Protein AF-A0A545AM06-F1 (afdb_monomer_lite)

pLDDT: mean 82.6, std 10.68, range [52.34, 96.25]

Secondary structure (DSSP, 8-state):
-----PPPSHHHHHHHHHHHHHHHHHHHHHHHHH--EEEESSSS-EEEE-S-HHHHHHHHTTHHHHHHHHHH-HHHHHHHHHHHHHHHHHHHHHHHHHHHHTT--SSGGGGHHHHHHHHHHHHHHHHHHHHHHHHT-

Radius of gyration: 19.26 Å; chains: 1; bounding box: 38×21×79 Å

Sequence (137 aa):
MTTTHAPAPFPRVALGLLLTLLAGAGLAWVALAAADGAVAITDIDYRTEFVDDRWWSAGLLLVVPVFLLSRTWGGLGVAVTAYLGAIQFVVAAVTVHRYQVSGWSDGLESFAYLEAFLFTAAFAAAAFLGWRRKKAR

Structure (mmCIF, N/CA/C/O backbone):
data_AF-A0A545AM06-F1
#
_entry.id   AF-A0A545AM06-F1
#
loop_
_atom_site.group_PDB
_atom_site.id
_atom_site.type_symbol
_atom_site.label_atom_id
_atom_site.label_alt_id
_atom_site.label_comp_id
_atom_site.label_asym_id
_atom_site.label_entity_id
_atom_site.label_seq_id
_atom_site.pdbx_PDB_ins_code
_atom_site.Cartn_x
_atom_site.Cartn_y
_atom_site.Cartn_z
_atom_site.occupancy
_atom_site.B_iso_or_equiv
_atom_site.auth_seq_id
_atom_site.auth_comp_id
_atom_site.auth_asym_id
_atom_site.auth_atom_id
_atom_site.pdbx_PDB_model_num
ATOM 1 N N . MET A 1 1 ? -11.055 -6.358 48.329 1.00 52.62 1 MET A N 1
ATOM 2 C CA . MET A 1 1 ? -11.396 -5.807 47.000 1.00 52.62 1 MET A CA 1
ATOM 3 C C . MET A 1 1 ? -10.145 -5.867 46.138 1.00 52.62 1 MET A C 1
ATOM 5 O O . MET A 1 1 ? -9.299 -4.993 46.228 1.00 52.62 1 MET A O 1
ATOM 9 N N . THR A 1 2 ? -9.965 -6.956 45.399 1.00 52.34 2 THR A N 1
ATOM 10 C CA . THR A 1 2 ? -8.846 -7.153 44.470 1.00 52.34 2 THR A CA 1
ATOM 11 C C . THR A 1 2 ? -9.272 -6.636 43.103 1.00 52.34 2 THR A C 1
ATOM 13 O O . THR A 1 2 ? -10.101 -7.239 42.428 1.00 52.34 2 THR A O 1
ATOM 16 N N . THR A 1 3 ? -8.746 -5.482 42.706 1.00 56.50 3 THR A N 1
ATOM 17 C CA . THR A 1 3 ? -8.891 -4.958 41.349 1.00 56.50 3 THR A CA 1
ATOM 18 C C . THR A 1 3 ? -8.036 -5.809 40.414 1.00 56.50 3 THR A C 1
ATOM 20 O O . THR A 1 3 ? -6.825 -5.641 40.307 1.00 56.50 3 THR A O 1
ATOM 23 N N . THR A 1 4 ? -8.656 -6.773 39.739 1.00 57.00 4 THR A N 1
ATOM 24 C CA . THR A 1 4 ? -8.043 -7.473 38.607 1.00 57.00 4 THR A CA 1
ATOM 25 C C . THR A 1 4 ? -7.786 -6.464 37.489 1.00 57.00 4 THR A C 1
ATOM 27 O O . THR A 1 4 ? -8.693 -6.121 36.731 1.00 57.00 4 THR A O 1
ATOM 30 N N . HIS A 1 5 ? -6.550 -5.969 37.393 1.00 52.84 5 HIS A N 1
ATOM 31 C CA . HIS A 1 5 ? -6.052 -5.277 36.209 1.00 52.84 5 HIS A CA 1
ATOM 32 C C . HIS A 1 5 ? -6.082 -6.268 35.043 1.00 52.84 5 HIS A C 1
ATOM 34 O O . HIS A 1 5 ? -5.213 -7.129 34.920 1.00 52.84 5 HIS A O 1
ATOM 40 N N . ALA A 1 6 ? -7.109 -6.177 34.199 1.00 58.88 6 ALA A N 1
ATOM 41 C CA . ALA A 1 6 ? -7.111 -6.887 32.931 1.00 58.88 6 ALA A CA 1
ATOM 42 C C . ALA A 1 6 ? -5.846 -6.472 32.147 1.00 58.88 6 ALA A C 1
ATOM 44 O O . ALA A 1 6 ? -5.596 -5.269 32.012 1.00 58.88 6 ALA A O 1
ATOM 45 N N . PRO A 1 7 ? -5.027 -7.422 31.660 1.00 55.47 7 PRO A N 1
ATOM 46 C CA . PRO A 1 7 ? -3.813 -7.094 30.925 1.00 55.47 7 PRO A CA 1
ATOM 47 C C . PRO A 1 7 ? -4.168 -6.266 29.686 1.00 55.47 7 PRO A C 1
ATOM 49 O O . PRO A 1 7 ? -5.084 -6.605 28.933 1.00 55.47 7 PRO A O 1
ATOM 52 N N . ALA A 1 8 ? -3.455 -5.154 29.493 1.00 56.50 8 ALA A N 1
ATOM 53 C CA . ALA A 1 8 ? -3.711 -4.227 28.401 1.00 56.50 8 ALA A CA 1
ATOM 54 C C . ALA A 1 8 ? -3.625 -4.957 27.039 1.00 56.50 8 ALA A C 1
ATOM 56 O O . ALA A 1 8 ? -2.653 -5.673 26.793 1.00 56.50 8 ALA A O 1
ATOM 57 N N . PRO A 1 9 ? -4.581 -4.761 26.110 1.00 63.88 9 PRO A N 1
ATOM 58 C CA . PRO A 1 9 ? -4.656 -5.469 24.820 1.00 63.88 9 PRO A CA 1
ATOM 59 C C . PRO A 1 9 ? -3.533 -5.119 23.815 1.00 63.88 9 PRO A C 1
ATOM 61 O O . PRO A 1 9 ? -3.589 -5.513 22.648 1.00 63.88 9 PRO A O 1
ATOM 64 N N . PHE A 1 10 ? -2.503 -4.397 24.260 1.00 66.38 10 PHE A N 1
ATOM 65 C CA . PHE A 1 10 ? -1.388 -3.873 23.473 1.00 66.38 10 PHE A CA 1
ATOM 66 C C . PHE A 1 10 ? -0.632 -4.891 22.601 1.00 66.38 10 PHE A C 1
ATOM 68 O O . PHE A 1 10 ? -0.400 -4.573 21.432 1.00 66.38 10 PHE A O 1
ATOM 75 N N . PRO A 1 11 ? -0.274 -6.107 23.069 1.00 77.38 11 PRO A N 1
ATOM 76 C CA . PRO A 1 11 ? 0.602 -6.979 22.285 1.00 77.38 11 PRO A CA 1
ATOM 77 C C . PRO A 1 11 ? -0.066 -7.482 21.000 1.00 77.38 11 PRO A C 1
ATOM 79 O O . PRO A 1 11 ? 0.595 -7.639 19.979 1.00 77.38 11 PRO A O 1
ATOM 82 N N . ARG A 1 12 ? -1.392 -7.671 21.006 1.00 81.56 12 ARG A N 1
ATOM 83 C CA . ARG A 1 12 ? -2.134 -8.161 19.832 1.00 81.56 12 ARG A CA 1
ATOM 84 C C . ARG A 1 12 ? -2.301 -7.087 18.760 1.00 81.56 12 ARG A C 1
ATOM 86 O O . ARG A 1 12 ? -2.181 -7.385 17.577 1.00 81.56 12 ARG A O 1
ATOM 93 N N . VAL A 1 13 ? -2.560 -5.843 19.168 1.00 82.69 13 VAL A N 1
ATOM 94 C CA . VAL A 1 13 ? -2.693 -4.710 18.236 1.00 82.69 13 VAL A CA 1
ATOM 95 C C . VAL A 1 13 ? -1.337 -4.355 17.632 1.00 82.69 13 VAL A C 1
ATOM 97 O O . VAL A 1 13 ? -1.254 -4.153 16.425 1.00 82.69 13 VAL A O 1
ATOM 100 N N . ALA A 1 14 ? -0.276 -4.342 18.444 1.00 86.00 14 ALA A N 1
ATOM 101 C CA . ALA A 1 14 ? 1.085 -4.108 17.970 1.00 86.00 14 ALA A CA 1
ATOM 102 C C . ALA A 1 14 ? 1.538 -5.187 16.975 1.00 86.00 14 ALA A C 1
ATOM 104 O O . ALA A 1 14 ? 2.079 -4.856 15.924 1.00 86.00 14 ALA A O 1
ATOM 105 N N . LEU A 1 15 ? 1.250 -6.463 17.259 1.00 88.31 15 LEU A N 1
ATOM 106 C CA . LEU A 1 15 ? 1.536 -7.558 16.333 1.00 88.31 15 LEU A CA 1
ATOM 107 C C . LEU A 1 15 ? 0.743 -7.421 15.027 1.00 88.31 15 LEU A C 1
ATOM 109 O O . LEU A 1 15 ? 1.323 -7.519 13.953 1.00 88.31 15 LEU A O 1
ATOM 113 N N . GLY A 1 16 ? -0.565 -7.152 15.102 1.00 86.62 16 GLY A N 1
ATOM 114 C CA . GLY A 1 16 ? -1.396 -6.954 13.911 1.00 86.62 16 GLY A CA 1
ATOM 115 C C . GLY A 1 16 ? -0.922 -5.781 13.049 1.00 86.62 16 GLY A C 1
ATOM 116 O O . GLY A 1 16 ? -0.869 -5.897 11.826 1.00 86.62 16 GLY A O 1
ATOM 117 N N . LEU A 1 17 ? -0.516 -4.677 13.682 1.00 89.44 17 LEU A N 1
ATOM 118 C CA . LEU A 1 17 ? 0.101 -3.538 13.009 1.00 89.44 17 LEU A CA 1
ATOM 119 C C . LEU A 1 17 ? 1.395 -3.957 12.305 1.00 89.44 17 LEU A C 1
ATOM 121 O O . LEU A 1 17 ? 1.507 -3.774 11.098 1.00 89.44 17 LEU A O 1
ATOM 125 N N . LEU A 1 18 ? 2.335 -4.559 13.037 1.00 91.56 18 LEU A N 1
ATOM 126 C CA . LEU A 1 18 ? 3.625 -4.986 12.498 1.00 91.56 18 LEU A CA 1
ATOM 127 C C . LEU A 1 18 ? 3.457 -5.925 11.299 1.00 91.56 18 LEU A C 1
ATOM 129 O O . LEU A 1 18 ? 4.067 -5.699 10.259 1.00 91.56 18 LEU A O 1
ATOM 133 N N . LEU A 1 19 ? 2.591 -6.935 11.417 1.00 92.12 19 LEU A N 1
ATOM 134 C CA . LEU A 1 19 ? 2.313 -7.879 10.334 1.00 92.12 19 LEU A CA 1
ATOM 135 C C . LEU A 1 19 ? 1.726 -7.183 9.104 1.00 92.12 19 LEU A C 1
ATOM 137 O O . LEU A 1 19 ? 2.094 -7.523 7.987 1.00 92.12 19 LEU A O 1
ATOM 141 N N . THR A 1 20 ? 0.858 -6.188 9.295 1.00 90.69 20 THR A N 1
ATOM 142 C CA . THR A 1 20 ? 0.268 -5.427 8.183 1.00 90.69 20 THR A CA 1
ATOM 143 C C . THR A 1 20 ? 1.321 -4.591 7.459 1.00 90.69 20 THR A C 1
ATOM 145 O O . THR A 1 20 ? 1.345 -4.565 6.231 1.00 90.69 20 THR A O 1
ATOM 148 N N . LEU A 1 21 ? 2.214 -3.934 8.208 1.00 92.19 21 LEU A N 1
ATOM 149 C CA . LEU A 1 21 ? 3.296 -3.132 7.633 1.00 92.19 21 LEU A CA 1
ATOM 150 C C . LEU A 1 21 ? 4.290 -4.016 6.867 1.00 92.19 21 LEU A C 1
ATOM 152 O O . LEU A 1 21 ? 4.605 -3.730 5.714 1.00 92.19 21 LEU A O 1
ATOM 156 N N . LEU A 1 22 ? 4.726 -5.123 7.476 1.00 93.25 22 LEU A N 1
ATOM 157 C CA . LEU A 1 22 ? 5.638 -6.079 6.845 1.00 93.25 22 LEU A CA 1
ATOM 158 C C . LEU A 1 22 ? 5.018 -6.737 5.612 1.00 93.25 22 LEU A C 1
ATOM 160 O O . LEU A 1 22 ? 5.706 -6.894 4.609 1.00 93.25 22 LEU A O 1
ATOM 164 N N . ALA A 1 23 ? 3.730 -7.084 5.656 1.00 91.00 23 ALA A N 1
ATOM 165 C CA . ALA A 1 23 ? 3.029 -7.622 4.497 1.00 91.00 23 ALA A CA 1
ATOM 166 C C . ALA A 1 23 ? 2.959 -6.595 3.358 1.00 91.00 23 ALA A C 1
ATOM 168 O O . ALA A 1 23 ? 3.222 -6.952 2.216 1.00 91.00 23 ALA A O 1
ATOM 169 N N . GLY A 1 24 ? 2.681 -5.320 3.658 1.00 88.62 24 GLY A N 1
ATOM 170 C CA . GLY A 1 24 ? 2.697 -4.242 2.665 1.00 88.62 24 GLY A CA 1
ATOM 171 C C . GLY A 1 24 ? 4.063 -4.064 1.998 1.00 88.62 24 GLY A C 1
ATOM 172 O O . GLY A 1 24 ? 4.152 -4.068 0.773 1.00 88.62 24 GLY A O 1
ATOM 173 N N . ALA A 1 25 ? 5.132 -3.970 2.793 1.00 88.69 25 ALA A N 1
ATOM 174 C CA . ALA A 1 25 ? 6.493 -3.846 2.271 1.00 88.69 25 ALA A CA 1
ATOM 175 C C . ALA A 1 25 ? 6.947 -5.092 1.499 1.00 88.69 25 ALA A C 1
ATOM 177 O O . ALA A 1 25 ? 7.531 -4.973 0.426 1.00 88.69 25 ALA A O 1
ATOM 178 N N . GLY A 1 26 ? 6.665 -6.284 2.028 1.00 88.75 26 GLY A N 1
ATOM 179 C CA . GLY A 1 26 ? 7.017 -7.552 1.397 1.00 88.75 26 GLY A CA 1
ATOM 180 C C . GLY A 1 26 ? 6.302 -7.749 0.064 1.00 88.75 26 GLY A C 1
ATOM 181 O O . GLY A 1 26 ? 6.941 -8.131 -0.910 1.00 88.75 26 GLY A O 1
ATOM 182 N N . LEU A 1 27 ? 5.008 -7.425 -0.012 1.00 85.88 27 LEU A N 1
ATOM 183 C CA . LEU A 1 27 ? 4.252 -7.486 -1.263 1.00 85.88 27 LEU A CA 1
ATOM 184 C C . LEU A 1 27 ? 4.801 -6.511 -2.300 1.00 85.88 27 LEU A C 1
ATOM 186 O O . LEU A 1 27 ? 5.018 -6.918 -3.434 1.00 85.88 27 LEU A O 1
ATOM 190 N N . ALA A 1 28 ? 5.086 -5.267 -1.912 1.00 85.94 28 ALA A N 1
ATOM 191 C CA . ALA A 1 28 ? 5.688 -4.286 -2.811 1.00 85.94 28 ALA A CA 1
ATOM 192 C C . ALA A 1 28 ? 7.062 -4.735 -3.329 1.00 85.94 28 ALA A C 1
ATOM 194 O O . ALA A 1 28 ? 7.357 -4.604 -4.514 1.00 85.94 28 ALA A O 1
ATOM 195 N N . TRP A 1 29 ? 7.888 -5.310 -2.454 1.00 87.38 29 TRP A N 1
ATOM 196 C CA . TRP A 1 29 ? 9.182 -5.863 -2.835 1.00 87.38 29 TRP A CA 1
ATOM 197 C C . TRP A 1 29 ? 9.044 -7.015 -3.833 1.00 87.38 29 TRP A C 1
ATOM 199 O O . TRP A 1 29 ? 9.710 -7.014 -4.864 1.00 87.38 29 TRP A O 1
ATOM 209 N N . VAL A 1 30 ? 8.178 -7.990 -3.544 1.00 84.88 30 VAL A N 1
ATOM 210 C CA . VAL A 1 30 ? 7.975 -9.161 -4.408 1.00 84.88 30 VAL A CA 1
ATOM 211 C C . VAL A 1 30 ? 7.378 -8.750 -5.754 1.00 84.88 30 VAL A C 1
ATOM 213 O O . VAL A 1 30 ? 7.878 -9.186 -6.785 1.00 84.88 30 VAL A O 1
ATOM 216 N N . ALA A 1 31 ? 6.388 -7.858 -5.750 1.00 81.06 31 ALA A N 1
ATOM 217 C CA . ALA A 1 31 ? 5.796 -7.267 -6.947 1.00 81.06 31 ALA A CA 1
ATOM 218 C C . ALA A 1 31 ? 6.854 -6.620 -7.858 1.00 81.06 31 ALA A C 1
ATOM 220 O O . ALA A 1 31 ? 6.884 -6.877 -9.060 1.00 81.06 31 ALA A O 1
ATOM 221 N N . LEU A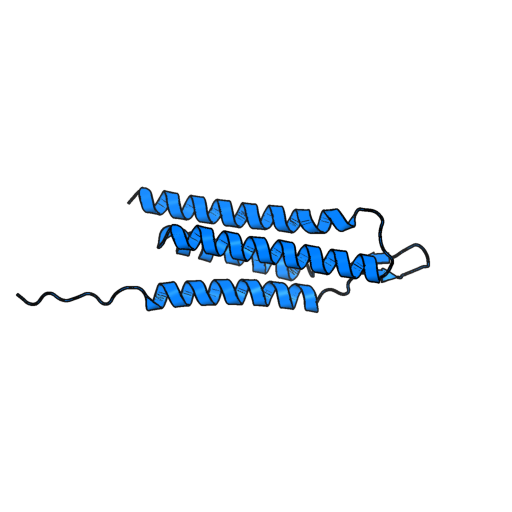 1 32 ? 7.766 -5.830 -7.282 1.00 81.38 32 LEU A N 1
ATOM 222 C CA . LEU A 1 32 ? 8.861 -5.190 -8.017 1.00 81.38 32 LEU A CA 1
ATOM 223 C C . LEU A 1 32 ? 9.955 -6.166 -8.466 1.00 81.38 32 LEU A C 1
ATOM 225 O O . LEU A 1 32 ? 10.624 -5.907 -9.469 1.00 81.38 32 LEU A O 1
ATOM 229 N N . ALA A 1 33 ? 10.196 -7.234 -7.707 1.00 83.25 33 ALA A N 1
ATOM 230 C CA . ALA A 1 33 ? 11.201 -8.246 -8.025 1.00 83.25 33 ALA A CA 1
ATOM 231 C C . ALA A 1 33 ? 10.733 -9.216 -9.119 1.00 83.25 33 ALA A C 1
ATOM 233 O O . ALA A 1 33 ? 11.566 -9.737 -9.852 1.00 83.25 33 ALA A O 1
ATOM 234 N N . ALA A 1 34 ? 9.424 -9.456 -9.213 1.00 79.25 34 ALA A N 1
ATOM 235 C CA . ALA A 1 34 ? 8.820 -10.343 -10.203 1.00 79.25 34 ALA A CA 1
ATOM 236 C C . ALA A 1 34 ? 8.526 -9.654 -11.546 1.00 79.25 34 ALA A C 1
ATOM 238 O O . ALA A 1 34 ? 8.260 -10.340 -12.524 1.00 79.25 34 ALA A O 1
ATOM 239 N N . ALA A 1 35 ? 8.550 -8.319 -11.600 1.00 74.62 35 ALA A N 1
ATOM 240 C CA . ALA A 1 35 ? 8.262 -7.575 -12.820 1.00 74.62 35 ALA A CA 1
ATOM 241 C C . ALA A 1 35 ? 9.446 -7.606 -13.803 1.00 74.62 35 ALA A C 1
ATOM 243 O O . ALA A 1 35 ? 10.526 -7.099 -13.487 1.00 74.62 35 ALA A O 1
ATOM 244 N N . ASP A 1 36 ? 9.202 -8.107 -15.018 1.00 69.38 36 ASP A N 1
ATOM 245 C CA . ASP A 1 36 ? 10.172 -8.122 -16.127 1.00 69.38 36 ASP A CA 1
ATOM 246 C C . ASP A 1 36 ? 10.511 -6.707 -16.651 1.00 69.38 36 ASP A C 1
ATOM 248 O O . ASP A 1 36 ? 11.523 -6.506 -17.326 1.00 69.38 36 ASP A O 1
ATOM 252 N N . GLY A 1 37 ? 9.705 -5.693 -16.309 1.00 70.50 37 GLY A N 1
ATOM 253 C CA . GLY A 1 37 ? 9.930 -4.304 -16.703 1.00 70.50 37 GLY A CA 1
ATOM 254 C C . GLY A 1 37 ? 9.645 -4.056 -18.186 1.00 70.50 37 GLY A C 1
ATOM 255 O O . GLY A 1 37 ? 8.756 -4.671 -18.769 1.00 70.50 37 GLY A O 1
ATOM 256 N N . ALA A 1 38 ? 10.361 -3.109 -18.799 1.00 69.62 38 ALA A N 1
ATOM 257 C CA . ALA A 1 38 ? 10.257 -2.838 -20.233 1.00 69.62 38 ALA A CA 1
ATOM 258 C C . ALA A 1 38 ? 11.366 -3.579 -20.992 1.00 69.62 38 ALA A C 1
ATOM 260 O O . ALA A 1 38 ? 12.548 -3.268 -20.831 1.00 69.62 38 ALA A O 1
ATOM 261 N N . VAL A 1 39 ? 10.971 -4.536 -21.829 1.00 73.50 39 VAL A N 1
ATOM 262 C CA . VAL A 1 39 ? 11.849 -5.336 -22.688 1.00 73.50 39 VAL A CA 1
ATOM 263 C C . VAL A 1 39 ? 11.620 -4.922 -24.139 1.00 73.50 39 VAL A C 1
ATOM 265 O O . VAL A 1 39 ? 10.504 -5.030 -24.642 1.00 73.50 39 VAL A O 1
ATOM 268 N N . ALA A 1 40 ? 12.665 -4.455 -24.822 1.00 70.81 40 ALA A N 1
ATOM 269 C CA . ALA A 1 40 ? 12.580 -4.118 -26.242 1.00 70.81 40 ALA A CA 1
ATOM 270 C C . ALA A 1 40 ? 12.323 -5.383 -27.082 1.00 70.81 40 ALA A C 1
ATOM 272 O O . ALA A 1 40 ? 13.026 -6.385 -26.935 1.00 70.81 40 ALA A O 1
ATOM 273 N N . ILE A 1 41 ? 11.313 -5.338 -27.952 1.00 82.00 41 ILE A N 1
ATOM 274 C CA . ILE A 1 41 ? 11.034 -6.369 -28.963 1.00 82.00 41 ILE A CA 1
ATOM 275 C C . ILE A 1 41 ? 11.644 -5.945 -30.305 1.00 82.00 41 ILE A C 1
ATOM 277 O O . ILE A 1 41 ? 12.242 -6.767 -30.999 1.00 82.00 41 ILE A O 1
ATOM 281 N N . THR A 1 42 ? 11.508 -4.665 -30.659 1.00 79.88 42 THR A N 1
ATOM 282 C CA . THR A 1 42 ? 12.112 -4.030 -31.840 1.00 79.88 42 THR A CA 1
ATOM 283 C C . THR A 1 42 ? 12.656 -2.647 -31.459 1.00 79.88 42 THR A C 1
ATOM 285 O O . THR A 1 42 ? 12.581 -2.250 -30.298 1.00 79.88 42 THR A O 1
ATOM 288 N N . ASP A 1 43 ? 13.178 -1.894 -32.431 1.00 71.62 43 ASP A N 1
ATOM 289 C CA . ASP A 1 43 ? 13.657 -0.518 -32.219 1.00 71.62 43 ASP A CA 1
ATOM 290 C C . ASP A 1 43 ? 12.535 0.466 -31.823 1.00 71.62 43 ASP A C 1
ATOM 292 O O . ASP A 1 43 ? 12.820 1.571 -31.361 1.00 71.62 43 ASP A O 1
ATOM 296 N N . ILE A 1 44 ? 11.266 0.083 -32.020 1.00 69.56 44 ILE A N 1
ATOM 297 C CA . ILE A 1 44 ? 10.083 0.904 -31.709 1.00 69.56 44 ILE A CA 1
ATOM 298 C C . ILE A 1 44 ? 9.028 0.182 -30.855 1.00 69.56 44 ILE A C 1
ATOM 300 O O . ILE A 1 44 ? 8.144 0.844 -30.316 1.00 69.56 44 ILE A O 1
ATOM 304 N N . ASP A 1 45 ? 9.116 -1.144 -30.698 1.00 75.69 45 ASP A N 1
ATOM 305 C CA . ASP A 1 45 ? 8.164 -1.947 -29.925 1.00 75.69 45 ASP A CA 1
ATOM 306 C C . ASP A 1 45 ? 8.778 -2.431 -28.612 1.00 75.69 45 ASP A C 1
ATOM 308 O O . ASP A 1 45 ? 9.850 -3.040 -28.592 1.00 75.69 45 ASP A O 1
ATOM 312 N N . TYR A 1 46 ? 8.040 -2.257 -27.517 1.00 67.00 46 TYR A N 1
ATOM 313 C CA . TYR A 1 46 ? 8.423 -2.719 -26.186 1.00 67.00 46 TYR A CA 1
ATOM 314 C C . TYR A 1 46 ? 7.342 -3.633 -25.607 1.00 67.00 46 TYR A C 1
ATOM 316 O O . TYR A 1 46 ? 6.150 -3.334 -25.669 1.00 67.00 46 TYR A O 1
ATOM 324 N N . ARG A 1 47 ? 7.754 -4.745 -24.991 1.00 75.88 47 ARG A N 1
ATOM 325 C CA . ARG A 1 47 ? 6.918 -5.504 -24.060 1.00 75.88 47 ARG A CA 1
ATOM 326 C C . ARG A 1 47 ? 7.090 -4.892 -22.680 1.00 75.88 47 ARG A C 1
ATOM 328 O O . ARG A 1 47 ? 8.189 -4.903 -22.136 1.00 75.88 47 ARG A O 1
ATOM 335 N N . THR A 1 48 ? 6.009 -4.383 -22.111 1.00 66.12 48 THR A N 1
ATOM 33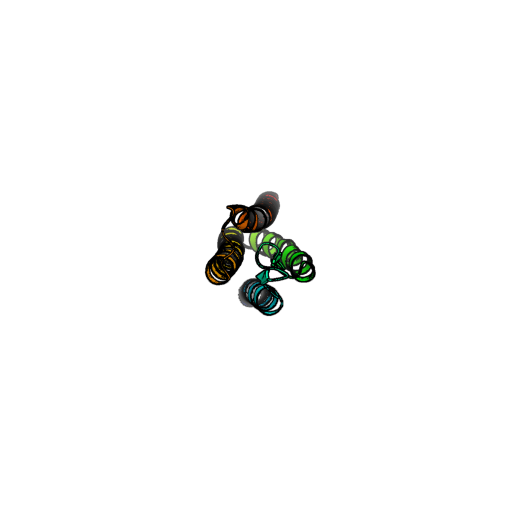6 C CA . THR A 1 48 ? 6.019 -3.761 -20.786 1.00 66.12 48 THR A CA 1
ATOM 337 C C . THR A 1 48 ? 5.276 -4.642 -19.792 1.00 66.12 48 THR A C 1
ATOM 339 O O . THR A 1 48 ? 4.073 -4.865 -19.927 1.00 66.12 48 THR A O 1
ATOM 342 N N . GLU A 1 49 ? 5.984 -5.124 -18.781 1.00 68.25 49 GLU A N 1
ATOM 343 C CA . GLU A 1 49 ? 5.421 -5.823 -17.632 1.00 68.25 49 GLU A CA 1
ATOM 344 C C . GLU A 1 49 ? 5.532 -4.901 -16.414 1.00 68.25 49 GLU A C 1
ATOM 346 O O . GLU A 1 49 ? 6.625 -4.600 -15.930 1.00 68.25 49 GLU A O 1
ATOM 351 N N . PHE A 1 50 ? 4.388 -4.347 -16.001 1.00 63.59 50 PHE A N 1
ATOM 352 C CA . PHE A 1 50 ? 4.322 -3.207 -15.082 1.00 63.59 50 PHE A CA 1
ATOM 353 C C . PHE A 1 50 ? 4.562 -3.603 -13.630 1.00 63.59 50 PHE A C 1
ATOM 355 O O . PHE A 1 50 ? 5.458 -3.080 -12.968 1.00 63.59 50 PHE A O 1
ATOM 362 N N . VAL A 1 51 ? 3.758 -4.554 -13.175 1.00 66.44 51 VAL A N 1
ATOM 363 C CA . VAL A 1 51 ? 3.821 -5.286 -11.916 1.00 66.44 51 VAL A CA 1
ATOM 364 C C . VAL A 1 51 ? 3.072 -6.590 -12.196 1.00 66.44 51 VAL A C 1
ATOM 366 O O . VAL A 1 51 ? 2.047 -6.554 -12.876 1.00 66.44 51 VAL A O 1
ATOM 369 N N . ASP A 1 52 ? 3.569 -7.727 -11.707 1.00 69.62 52 ASP A N 1
ATOM 370 C CA . ASP A 1 52 ? 2.839 -8.996 -11.826 1.00 69.62 52 ASP A CA 1
ATOM 371 C C . ASP A 1 52 ? 1.475 -8.864 -11.110 1.00 69.62 52 ASP A C 1
ATOM 373 O O . ASP A 1 52 ? 1.389 -8.632 -9.896 1.00 69.62 52 ASP A O 1
ATOM 377 N N . ASP A 1 53 ? 0.405 -8.969 -11.902 1.00 68.00 53 ASP A N 1
ATOM 378 C CA . ASP A 1 53 ? -0.992 -8.709 -11.537 1.00 68.00 53 ASP A CA 1
ATOM 379 C C . ASP A 1 53 ? -1.483 -9.610 -10.395 1.00 68.00 53 ASP A C 1
ATOM 381 O O . ASP A 1 53 ? -2.388 -9.262 -9.623 1.00 68.00 53 ASP A O 1
ATOM 385 N N . ARG A 1 54 ? -0.832 -10.759 -10.210 1.00 74.25 54 ARG A N 1
ATOM 386 C CA . ARG A 1 54 ? -1.118 -11.706 -9.129 1.00 74.25 54 ARG A CA 1
ATOM 387 C C . ARG A 1 54 ? -0.863 -11.085 -7.760 1.00 74.25 54 ARG A C 1
ATOM 389 O O . ARG A 1 54 ? -1.582 -11.392 -6.805 1.00 74.25 54 ARG A O 1
ATOM 396 N N . TRP A 1 55 ? 0.105 -10.176 -7.650 1.00 73.75 55 TRP A N 1
ATOM 397 C CA . TRP A 1 55 ? 0.444 -9.522 -6.384 1.00 73.75 55 TRP A CA 1
ATOM 398 C C . TRP A 1 55 ? -0.516 -8.386 -6.025 1.00 73.75 55 TRP A C 1
ATOM 400 O O . TRP A 1 55 ? -0.664 -8.063 -4.843 1.00 73.75 55 TRP A O 1
ATOM 410 N N . TRP A 1 56 ? -1.268 -7.856 -6.993 1.00 72.81 56 TRP A N 1
ATOM 411 C CA . TRP A 1 56 ? -2.300 -6.842 -6.747 1.00 72.81 56 TRP A CA 1
ATOM 412 C C . TRP A 1 56 ? -3.456 -7.411 -5.931 1.00 72.81 56 TRP A C 1
ATOM 414 O O . TRP A 1 56 ? -3.907 -6.822 -4.944 1.00 72.81 56 TRP A O 1
ATOM 424 N N . SER A 1 57 ? -3.889 -8.620 -6.287 1.00 78.69 57 SER A N 1
ATOM 425 C CA . SER A 1 57 ? -4.931 -9.342 -5.554 1.00 78.69 57 SER A CA 1
ATOM 426 C C . SER A 1 57 ? -4.527 -9.580 -4.095 1.00 78.69 57 SER A C 1
ATOM 428 O O . SER A 1 57 ? -5.350 -9.459 -3.187 1.00 78.69 57 SER A O 1
ATOM 430 N N . ALA A 1 58 ? -3.240 -9.848 -3.852 1.00 82.94 58 ALA A N 1
ATOM 431 C CA . ALA A 1 58 ? -2.700 -9.989 -2.505 1.00 82.94 58 ALA A CA 1
ATOM 432 C C . ALA A 1 58 ? -2.669 -8.650 -1.743 1.00 82.94 58 ALA A C 1
ATOM 434 O O . ALA A 1 58 ? -2.976 -8.619 -0.551 1.00 82.94 58 ALA A O 1
ATOM 435 N N . GLY A 1 59 ? -2.389 -7.532 -2.420 1.00 82.50 59 GLY A N 1
ATOM 436 C CA . GLY A 1 59 ? -2.476 -6.185 -1.845 1.00 82.50 59 GLY A CA 1
ATOM 437 C C . GLY A 1 59 ? -3.878 -5.833 -1.335 1.00 82.50 59 GLY A C 1
ATOM 438 O O . GLY A 1 59 ? -4.018 -5.234 -0.266 1.00 82.50 59 GLY A O 1
ATOM 439 N N . LEU A 1 60 ? -4.935 -6.273 -2.030 1.00 88.06 60 LEU A N 1
ATOM 440 C CA . LEU A 1 60 ? -6.324 -6.050 -1.601 1.00 88.06 60 LEU A CA 1
ATOM 441 C C . LEU A 1 60 ? -6.660 -6.763 -0.286 1.00 88.06 60 LEU A C 1
ATOM 443 O O . LEU A 1 60 ? -7.526 -6.305 0.462 1.00 88.06 60 LEU A O 1
ATOM 447 N N . LEU A 1 61 ? -5.944 -7.835 0.063 1.00 90.81 61 LEU A N 1
ATOM 448 C CA . LEU A 1 61 ? -6.127 -8.506 1.351 1.00 90.81 61 LEU A CA 1
ATOM 449 C C . LEU A 1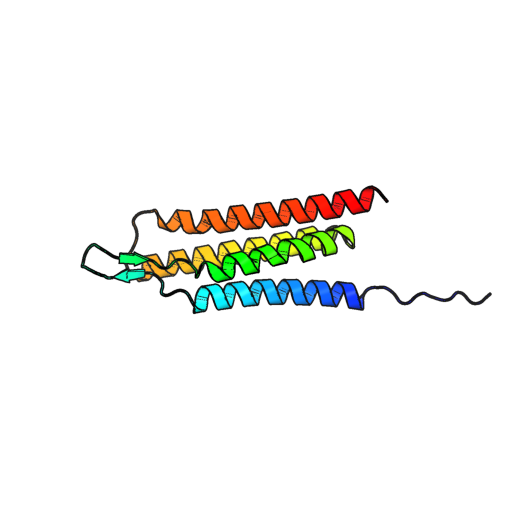 61 ? -5.767 -7.595 2.533 1.00 90.81 61 LEU A C 1
ATOM 451 O O . LEU A 1 61 ? -6.308 -7.785 3.622 1.00 90.81 61 LEU A O 1
ATOM 455 N N . LEU A 1 62 ? -4.934 -6.564 2.326 1.00 91.75 62 LEU A N 1
ATOM 456 C CA . LEU A 1 62 ? -4.564 -5.585 3.355 1.00 91.75 62 LEU A CA 1
ATOM 457 C C . LEU A 1 62 ? -5.702 -4.615 3.717 1.00 91.75 62 LEU A C 1
ATOM 459 O O . LEU A 1 62 ? -5.656 -3.967 4.763 1.00 91.75 62 LEU A O 1
ATOM 463 N N . VAL A 1 63 ? -6.781 -4.569 2.931 1.00 93.69 63 VAL A N 1
ATOM 464 C CA . VAL A 1 63 ? -7.994 -3.794 3.247 1.00 93.69 63 VAL A CA 1
ATOM 465 C C . VAL A 1 63 ? -8.626 -4.271 4.562 1.00 93.69 63 VAL A C 1
ATOM 467 O O . VAL A 1 63 ? -9.070 -3.464 5.384 1.00 93.69 63 VAL A O 1
ATOM 470 N N . VAL A 1 64 ? -8.626 -5.585 4.805 1.00 93.69 64 VAL A N 1
ATOM 471 C CA . VAL A 1 64 ? -9.195 -6.193 6.016 1.00 93.6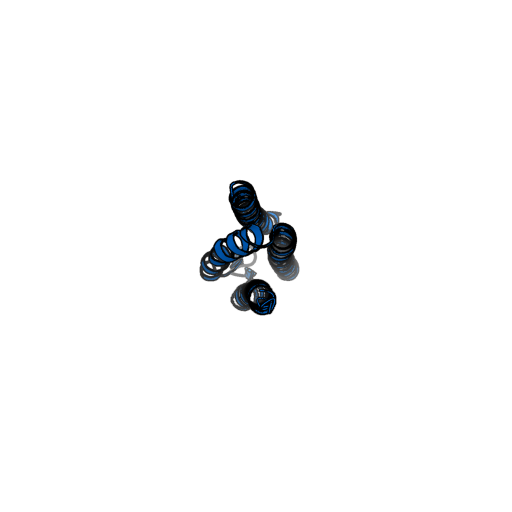9 64 VAL A CA 1
ATOM 472 C C . VAL A 1 64 ? -8.447 -5.767 7.287 1.00 93.69 64 VAL A C 1
ATOM 474 O O . VAL A 1 64 ? -9.098 -5.244 8.198 1.00 93.69 64 VAL A O 1
ATOM 477 N N . PRO A 1 65 ? -7.113 -5.931 7.404 1.00 91.38 65 PRO A N 1
ATOM 478 C CA . PRO A 1 65 ? -6.393 -5.465 8.579 1.00 91.38 65 PRO A CA 1
ATOM 479 C C . PRO A 1 65 ? -6.471 -3.944 8.752 1.00 91.38 65 PRO A C 1
ATOM 481 O O . PRO A 1 65 ? -6.616 -3.502 9.889 1.00 91.38 65 PRO A O 1
ATOM 484 N N . VAL A 1 66 ? -6.492 -3.138 7.680 1.00 92.81 66 VAL A N 1
ATOM 485 C CA . VAL A 1 66 ? -6.729 -1.681 7.781 1.00 92.81 66 VAL A CA 1
ATOM 486 C C . VAL A 1 66 ? -8.073 -1.382 8.454 1.00 92.81 66 VAL A C 1
ATOM 488 O O . VAL A 1 66 ? -8.135 -0.602 9.411 1.00 92.81 66 VAL A O 1
ATOM 491 N N . PHE A 1 67 ? -9.150 -2.043 8.016 1.00 94.19 67 PHE A N 1
ATOM 492 C CA . PHE A 1 67 ? -10.470 -1.917 8.635 1.00 94.19 67 PHE A CA 1
ATOM 493 C C . PHE A 1 67 ? -10.449 -2.320 10.117 1.00 94.19 67 PHE A C 1
ATOM 495 O O . PHE A 1 67 ? -10.959 -1.587 10.971 1.00 94.19 67 PHE A O 1
ATOM 502 N N . LEU A 1 68 ? -9.855 -3.474 10.443 1.00 91.75 68 LEU A N 1
ATOM 503 C CA . LEU A 1 68 ? -9.807 -4.003 11.809 1.00 91.75 68 LEU A CA 1
ATOM 504 C C . LEU A 1 68 ? -8.974 -3.114 12.741 1.00 91.75 68 LEU A C 1
ATOM 506 O O . LEU A 1 68 ? -9.415 -2.803 13.852 1.00 91.75 68 LEU A O 1
ATOM 510 N N . LEU A 1 69 ? -7.806 -2.657 12.291 1.00 90.56 69 LEU A N 1
ATOM 511 C CA . LEU A 1 69 ? -6.938 -1.757 13.047 1.00 90.56 69 LEU A CA 1
ATOM 512 C C . LEU A 1 69 ? -7.629 -0.418 13.287 1.00 90.56 69 LEU A C 1
ATOM 514 O O . LEU A 1 69 ? -7.672 0.026 14.430 1.00 90.56 69 LEU A O 1
ATOM 518 N N . SER A 1 70 ? -8.268 0.168 12.272 1.00 90.75 70 SER A N 1
ATOM 519 C CA . SER A 1 70 ? -9.034 1.411 12.428 1.00 90.75 70 SER A CA 1
ATOM 520 C C . SER A 1 70 ? -10.214 1.263 13.396 1.00 90.75 70 SER A C 1
ATOM 522 O O . SER A 1 70 ? -10.455 2.112 14.260 1.00 90.75 70 SER A O 1
ATOM 524 N N . ARG A 1 71 ? -10.930 0.136 13.317 1.00 89.56 71 ARG A N 1
ATOM 525 C CA . ARG A 1 71 ? -12.042 -0.174 14.223 1.00 89.56 71 ARG A CA 1
ATOM 526 C C . ARG A 1 71 ? -11.598 -0.324 15.674 1.00 89.56 71 ARG A C 1
ATOM 528 O O . ARG A 1 71 ? -12.345 0.030 16.582 1.00 89.56 71 ARG A O 1
ATOM 535 N N . THR A 1 72 ? -10.401 -0.846 15.905 1.00 86.31 72 THR A N 1
ATOM 536 C CA . THR A 1 72 ? -9.872 -1.038 17.261 1.00 86.31 72 THR A CA 1
ATOM 537 C C . THR A 1 72 ? -9.240 0.267 17.767 1.00 86.31 72 THR A C 1
ATOM 539 O O . THR A 1 72 ? -9.536 0.742 18.867 1.00 86.31 72 THR A O 1
ATOM 542 N N . TRP A 1 73 ? -8.454 0.927 16.919 1.00 82.75 73 TRP A N 1
ATOM 543 C CA . TRP A 1 73 ? -7.649 2.116 17.194 1.00 82.75 73 TRP A CA 1
ATOM 544 C C . TRP A 1 73 ? -7.666 3.073 15.991 1.00 82.75 73 TRP A C 1
ATOM 546 O O . TRP A 1 73 ? -6.819 3.000 15.107 1.00 82.75 73 TRP A O 1
ATOM 556 N N . GLY A 1 74 ? -8.614 4.017 15.983 1.00 74.62 74 GLY A N 1
ATOM 557 C CA . GLY A 1 74 ? -8.842 4.919 14.842 1.00 74.62 74 GLY A CA 1
ATOM 558 C C . GLY A 1 74 ? -7.603 5.676 14.346 1.00 74.62 74 GLY A C 1
ATOM 559 O O . GLY A 1 74 ? -7.422 5.798 13.140 1.00 74.62 74 GLY A O 1
ATOM 560 N N . GLY A 1 75 ? -6.715 6.118 15.248 1.00 80.94 75 GLY A N 1
ATOM 561 C CA . GLY A 1 75 ? -5.465 6.790 14.862 1.00 80.94 75 GLY A CA 1
ATOM 562 C C . GLY A 1 75 ? -4.487 5.890 14.094 1.00 80.94 75 GLY A C 1
ATOM 563 O O . GLY A 1 75 ? -3.839 6.350 13.159 1.00 80.94 75 GLY A O 1
ATOM 564 N N . LEU A 1 76 ? -4.433 4.592 14.419 1.00 82.12 76 LEU A N 1
ATOM 565 C CA . LEU A 1 76 ? -3.587 3.630 13.704 1.00 82.12 76 LEU A CA 1
ATOM 566 C C . LEU A 1 76 ? -4.116 3.342 12.297 1.00 82.12 76 LEU A C 1
ATOM 568 O O . LEU A 1 76 ? -3.323 3.166 11.381 1.00 82.12 76 LEU A O 1
ATOM 572 N N . GLY A 1 77 ? -5.439 3.347 12.102 1.00 82.69 77 GLY A N 1
ATOM 573 C CA . GLY A 1 77 ? -6.041 3.163 10.779 1.00 82.69 77 GLY A CA 1
ATOM 574 C C . GLY A 1 77 ? -5.560 4.198 9.758 1.00 82.69 77 GLY A C 1
ATOM 575 O O . GLY A 1 77 ? -5.238 3.844 8.625 1.00 82.69 77 GLY A O 1
ATOM 576 N N . VAL A 1 78 ? -5.448 5.463 10.177 1.00 86.75 78 VAL A N 1
ATOM 577 C CA . VAL A 1 78 ? -4.934 6.552 9.331 1.00 86.75 78 VAL A CA 1
ATOM 578 C C . VAL A 1 78 ? -3.451 6.352 9.022 1.00 86.75 78 VAL A C 1
ATOM 580 O O . VAL A 1 78 ? -3.062 6.421 7.861 1.00 86.75 78 VAL A O 1
ATOM 583 N N . ALA A 1 79 ? -2.636 6.047 10.036 1.00 89.88 79 ALA A N 1
ATOM 584 C CA . ALA A 1 79 ? -1.199 5.834 9.857 1.00 89.88 79 ALA A CA 1
ATOM 585 C C . ALA A 1 79 ? -0.895 4.657 8.914 1.00 89.88 79 ALA A C 1
ATOM 587 O O . ALA A 1 79 ? -0.067 4.784 8.016 1.00 89.88 79 ALA A O 1
ATOM 588 N N . VAL A 1 80 ? -1.602 3.534 9.072 1.00 92.50 80 VAL A N 1
ATOM 589 C CA . VAL A 1 80 ? -1.450 2.363 8.194 1.00 92.50 80 VAL A CA 1
ATOM 590 C C . VAL A 1 80 ? -1.900 2.684 6.774 1.00 92.50 80 VAL A C 1
ATOM 592 O O . VAL A 1 80 ? -1.218 2.308 5.829 1.00 92.50 80 VAL A O 1
ATOM 595 N N . THR A 1 81 ? -3.004 3.416 6.610 1.00 92.44 81 THR A N 1
ATOM 596 C CA . THR A 1 81 ? -3.465 3.859 5.285 1.00 92.44 81 THR A CA 1
ATOM 597 C C . THR A 1 81 ? -2.416 4.726 4.598 1.00 92.44 81 THR A C 1
ATOM 599 O O . THR A 1 81 ? -2.097 4.485 3.438 1.00 92.44 81 THR A O 1
ATOM 602 N N . ALA A 1 82 ? -1.849 5.703 5.313 1.00 93.50 82 ALA A N 1
ATOM 603 C CA . ALA A 1 82 ? -0.812 6.579 4.777 1.00 93.50 82 ALA A CA 1
ATOM 604 C C . ALA A 1 82 ? 0.443 5.791 4.376 1.00 93.50 82 ALA A C 1
ATOM 606 O O . ALA A 1 82 ? 0.973 6.000 3.291 1.00 93.50 82 ALA A O 1
ATOM 607 N N . TYR A 1 83 ? 0.877 4.852 5.219 1.00 94.62 83 TYR A N 1
ATOM 608 C CA . TYR A 1 83 ? 2.014 3.982 4.930 1.00 94.62 83 TYR A CA 1
ATOM 609 C C . TYR A 1 83 ? 1.781 3.106 3.695 1.00 94.62 83 TYR A C 1
ATOM 611 O O . TYR A 1 83 ? 2.600 3.099 2.780 1.00 94.62 83 TYR A O 1
ATOM 619 N N . LEU A 1 84 ? 0.655 2.387 3.652 1.00 93.44 84 LEU A N 1
ATOM 620 C CA . LEU A 1 84 ? 0.340 1.501 2.536 1.00 93.44 84 LEU A CA 1
ATOM 621 C C . LEU A 1 84 ? 0.150 2.290 1.241 1.00 93.44 84 LEU A C 1
ATOM 623 O O . LEU A 1 84 ? 0.651 1.861 0.211 1.00 93.44 84 LEU A O 1
ATOM 627 N N . GLY A 1 85 ? -0.501 3.455 1.294 1.00 92.81 85 GLY A N 1
ATOM 628 C CA . GLY A 1 85 ? -0.612 4.353 0.147 1.00 92.81 85 GLY A CA 1
ATOM 629 C C . GLY A 1 85 ? 0.757 4.819 -0.345 1.00 92.81 85 GLY A C 1
ATOM 630 O O . GLY A 1 85 ? 1.066 4.662 -1.521 1.00 92.81 85 GLY A O 1
ATOM 631 N N . ALA A 1 86 ? 1.618 5.307 0.555 1.00 92.50 86 ALA A N 1
ATOM 632 C CA . ALA A 1 86 ? 2.971 5.746 0.210 1.00 92.50 86 ALA A CA 1
ATOM 633 C C . ALA A 1 86 ? 3.789 4.638 -0.469 1.00 92.50 86 ALA A C 1
ATOM 635 O O . ALA A 1 86 ? 4.474 4.907 -1.452 1.00 92.50 86 ALA A O 1
ATOM 636 N N . ILE A 1 87 ? 3.673 3.393 -0.002 1.00 90.81 87 ILE A N 1
ATOM 637 C CA . ILE A 1 87 ? 4.315 2.244 -0.649 1.00 90.81 87 ILE A CA 1
ATOM 638 C C . ILE A 1 87 ? 3.858 2.080 -2.099 1.00 90.81 87 ILE A C 1
ATOM 640 O O . ILE A 1 87 ? 4.703 1.873 -2.964 1.00 90.81 87 ILE A O 1
ATOM 644 N N . GLN A 1 88 ? 2.561 2.207 -2.385 1.00 89.75 88 GLN A N 1
ATOM 645 C CA . GLN A 1 88 ? 2.065 2.078 -3.759 1.00 89.75 88 GLN A CA 1
ATOM 646 C C . GLN A 1 88 ? 2.626 3.176 -4.673 1.00 89.75 88 GLN A C 1
ATOM 648 O O . GLN A 1 88 ? 3.007 2.906 -5.808 1.00 89.75 88 GLN A O 1
ATOM 653 N N . PHE A 1 89 ? 2.762 4.405 -4.163 1.00 90.75 89 PHE A N 1
ATO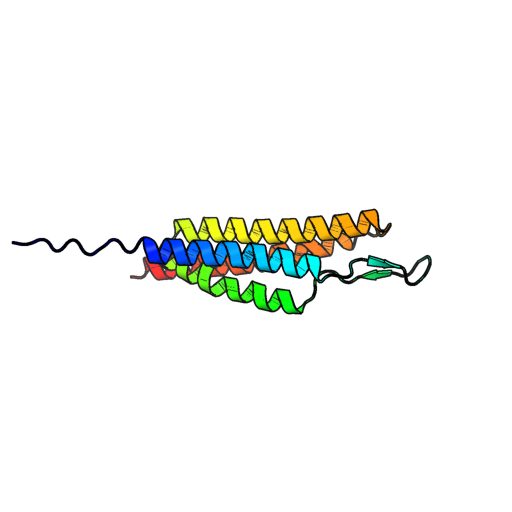M 654 C CA . PHE A 1 89 ? 3.415 5.486 -4.908 1.00 90.75 89 PHE A CA 1
ATOM 655 C C . PHE A 1 89 ? 4.906 5.226 -5.141 1.00 90.75 89 PHE A C 1
ATOM 657 O O . PHE A 1 89 ? 5.416 5.563 -6.206 1.00 90.75 89 PHE A O 1
ATOM 664 N N . VAL A 1 90 ? 5.604 4.613 -4.182 1.00 90.44 90 VAL A N 1
ATOM 665 C CA . VAL A 1 90 ? 7.007 4.207 -4.356 1.00 90.44 90 VAL A CA 1
ATOM 666 C C . VAL A 1 90 ? 7.131 3.125 -5.427 1.00 90.44 90 VAL A C 1
ATOM 668 O O . VAL A 1 90 ? 8.004 3.241 -6.282 1.00 90.44 90 VAL A O 1
ATOM 671 N N . VAL A 1 91 ? 6.258 2.113 -5.424 1.00 87.50 91 VAL A N 1
ATOM 672 C CA . VAL A 1 91 ? 6.226 1.071 -6.466 1.00 87.50 91 VAL A CA 1
ATOM 673 C C . VAL A 1 91 ? 6.034 1.710 -7.840 1.00 87.50 91 VAL A C 1
ATOM 675 O O . VAL A 1 91 ? 6.868 1.506 -8.717 1.00 87.50 91 VAL A O 1
ATOM 678 N N . ALA A 1 92 ? 5.019 2.564 -7.994 1.00 87.69 92 ALA A N 1
ATOM 679 C CA . ALA A 1 92 ? 4.764 3.278 -9.242 1.00 87.69 92 ALA A CA 1
ATOM 680 C C . ALA A 1 92 ? 5.973 4.119 -9.690 1.00 87.69 92 ALA A C 1
ATOM 682 O O . ALA A 1 92 ? 6.381 4.046 -10.846 1.00 87.69 92 ALA A O 1
ATOM 683 N N . ALA A 1 93 ? 6.597 4.868 -8.776 1.00 88.81 93 ALA A N 1
ATOM 684 C CA . ALA A 1 93 ? 7.766 5.690 -9.086 1.00 88.81 93 ALA A CA 1
ATOM 685 C C . ALA A 1 93 ? 8.981 4.857 -9.525 1.00 88.81 93 ALA A C 1
ATOM 687 O O . ALA A 1 93 ? 9.670 5.229 -10.474 1.00 88.81 93 ALA A O 1
ATOM 688 N N . VAL A 1 94 ? 9.240 3.720 -8.870 1.00 87.88 94 VAL A N 1
ATOM 689 C CA . VAL A 1 94 ? 10.315 2.793 -9.259 1.00 87.88 94 VAL A CA 1
ATOM 690 C C . VAL A 1 94 ? 10.042 2.207 -10.642 1.00 87.88 94 VAL A C 1
ATOM 692 O O . VAL A 1 94 ? 10.953 2.146 -11.466 1.00 87.88 94 VAL A O 1
ATOM 695 N N . THR A 1 95 ? 8.800 1.815 -10.914 1.00 84.38 95 THR A N 1
ATOM 696 C CA . THR A 1 95 ? 8.377 1.292 -12.215 1.00 84.38 95 THR A CA 1
ATOM 697 C C . THR A 1 95 ? 8.571 2.331 -13.325 1.00 84.38 95 THR A C 1
ATOM 699 O O . THR A 1 95 ? 9.242 2.044 -14.313 1.00 84.38 95 THR A O 1
ATOM 702 N N . VAL A 1 96 ? 8.110 3.570 -13.119 1.00 85.00 96 VAL A N 1
ATOM 703 C CA . VAL A 1 96 ? 8.324 4.696 -14.051 1.00 85.00 96 VAL A CA 1
ATOM 704 C C . VAL A 1 96 ? 9.813 4.954 -14.282 1.00 85.00 96 VAL A C 1
ATOM 706 O O . VAL A 1 96 ? 10.249 5.134 -15.416 1.00 85.00 96 VAL A O 1
ATOM 709 N N . HIS A 1 97 ? 10.622 4.935 -13.222 1.00 86.56 97 HIS A N 1
ATOM 710 C CA . HIS A 1 97 ? 12.061 5.143 -13.349 1.00 86.56 97 HIS A CA 1
ATOM 711 C C . HIS A 1 97 ? 12.734 4.049 -14.193 1.00 86.56 97 HIS A C 1
ATOM 713 O O . HIS A 1 97 ? 13.571 4.357 -15.040 1.00 86.56 97 HIS A O 1
ATOM 719 N N . ARG A 1 98 ? 12.345 2.778 -14.014 1.00 83.94 98 ARG A N 1
ATOM 720 C CA . ARG A 1 98 ? 12.850 1.664 -14.833 1.00 83.94 98 ARG A CA 1
ATOM 721 C C . ARG A 1 98 ? 12.521 1.853 -16.316 1.00 83.94 98 ARG A C 1
ATOM 723 O O . ARG A 1 98 ? 13.364 1.547 -17.149 1.00 83.94 98 ARG A O 1
ATOM 730 N N . TYR A 1 99 ? 11.356 2.406 -16.647 1.00 78.94 99 TYR A N 1
ATOM 731 C CA . TYR A 1 99 ? 10.978 2.706 -18.034 1.00 78.94 99 TYR A CA 1
ATOM 732 C C . TYR A 1 99 ? 11.866 3.750 -18.680 1.00 78.94 99 TYR A C 1
ATOM 734 O O . TYR A 1 99 ? 12.409 3.514 -19.759 1.00 78.94 99 TYR A O 1
ATOM 742 N N . GLN A 1 100 ? 12.088 4.851 -17.968 1.00 83.94 100 GLN A N 1
ATOM 743 C CA . GLN A 1 100 ? 12.940 5.932 -18.443 1.00 83.94 100 GLN A CA 1
ATOM 744 C C . GLN A 1 100 ? 14.376 5.449 -18.676 1.00 83.94 100 GLN A C 1
ATOM 746 O O . GLN A 1 100 ? 14.991 5.802 -19.679 1.00 83.94 100 GLN A O 1
ATOM 751 N N . VAL A 1 101 ? 14.899 4.595 -17.788 1.00 83.75 101 VAL A N 1
ATOM 752 C CA . VAL A 1 101 ? 16.234 3.990 -17.941 1.00 83.75 101 VAL A CA 1
ATOM 753 C C . VAL A 1 101 ? 16.294 3.015 -19.125 1.00 83.75 101 VAL A C 1
ATOM 755 O O . VAL A 1 101 ? 17.320 2.954 -19.798 1.00 83.75 101 VAL A O 1
ATOM 758 N N . SER A 1 102 ? 15.206 2.302 -19.428 1.00 77.62 102 SER A N 1
ATOM 759 C CA . SER A 1 102 ? 15.090 1.432 -20.611 1.00 77.62 102 SER A CA 1
ATOM 760 C C . SER A 1 102 ? 14.843 2.190 -21.928 1.00 77.62 102 SER A C 1
ATOM 762 O O . SER A 1 102 ? 14.721 1.559 -22.979 1.00 77.62 102 SER A O 1
ATOM 764 N N . GLY A 1 103 ? 14.769 3.525 -21.896 1.00 79.12 103 GLY A N 1
ATOM 765 C CA . GLY A 1 103 ? 14.547 4.367 -23.075 1.00 79.12 103 GLY A CA 1
ATOM 766 C C . GLY A 1 103 ? 13.079 4.538 -23.475 1.00 79.12 103 GLY A C 1
ATOM 767 O O . GLY A 1 103 ? 12.808 5.151 -24.505 1.00 79.12 103 GLY A O 1
ATOM 768 N N . TRP A 1 104 ? 12.133 4.040 -22.673 1.00 78.62 104 TRP A N 1
ATOM 769 C CA . TRP A 1 104 ? 10.704 4.231 -22.908 1.00 78.62 104 TRP A CA 1
ATOM 770 C C . TRP A 1 104 ? 10.220 5.506 -22.203 1.00 78.62 104 TRP A C 1
ATOM 772 O O . TRP A 1 104 ? 10.292 5.613 -20.976 1.00 78.62 104 TRP A O 1
ATOM 782 N N . SER A 1 105 ? 9.773 6.492 -22.988 1.00 80.75 105 SER A N 1
ATOM 783 C CA . SER A 1 105 ? 9.174 7.730 -22.480 1.00 80.75 105 SER A CA 1
ATOM 784 C C . SER A 1 105 ? 8.150 8.298 -23.472 1.00 80.75 105 SER A C 1
ATOM 786 O O . SER A 1 105 ? 8.480 9.121 -24.326 1.00 80.75 105 SER A O 1
ATOM 788 N N . ASP A 1 106 ? 6.909 7.827 -23.390 1.00 82.62 106 ASP A N 1
ATOM 789 C CA . ASP A 1 106 ? 5.779 8.263 -24.226 1.00 82.62 106 ASP A CA 1
ATOM 790 C C . ASP A 1 106 ? 4.663 8.952 -23.415 1.00 82.62 106 ASP A C 1
ATOM 792 O O . ASP A 1 106 ? 3.668 9.420 -23.974 1.00 82.62 106 ASP A O 1
ATOM 796 N N . GLY A 1 107 ? 4.842 9.057 -22.094 1.00 80.44 107 GLY A N 1
ATOM 797 C CA . GLY A 1 107 ? 3.896 9.660 -21.162 1.00 80.44 107 GLY A CA 1
ATOM 798 C C . GLY A 1 107 ? 2.857 8.681 -20.613 1.00 80.44 107 GLY A C 1
ATOM 799 O O . GLY A 1 107 ? 2.184 9.010 -19.626 1.00 80.44 107 GLY A O 1
ATOM 800 N N . LEU A 1 108 ? 2.752 7.466 -21.160 1.00 80.12 108 LEU A N 1
ATOM 801 C CA . LEU A 1 108 ? 1.890 6.414 -20.619 1.00 80.12 108 LEU A CA 1
ATOM 802 C C . LEU A 1 108 ? 2.428 5.864 -19.295 1.00 80.12 108 LEU A C 1
ATOM 804 O O . LEU A 1 108 ? 1.657 5.290 -18.528 1.00 80.12 108 LEU A O 1
ATOM 808 N N . GLU A 1 109 ? 3.699 6.117 -18.953 1.00 79.56 109 GLU A N 1
ATOM 809 C CA . GLU A 1 109 ? 4.258 5.749 -17.644 1.00 79.56 109 GLU A CA 1
ATOM 810 C C . GLU A 1 109 ? 3.433 6.329 -16.479 1.00 79.56 109 GLU A C 1
ATOM 812 O O . GLU A 1 109 ? 3.353 5.738 -15.404 1.00 79.56 109 GLU A O 1
ATOM 817 N N . SER A 1 110 ? 2.764 7.469 -16.694 1.00 79.94 110 SER A N 1
ATOM 818 C CA . SER A 1 110 ? 1.898 8.103 -15.695 1.00 79.94 110 SER A CA 1
ATOM 819 C C .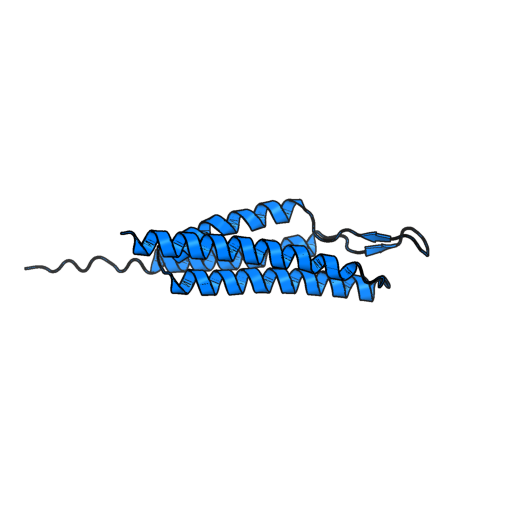 SER A 1 110 ? 0.707 7.230 -15.267 1.00 79.94 110 SER A C 1
ATOM 821 O O . SER A 1 110 ? 0.233 7.359 -14.133 1.00 79.94 110 SER A O 1
ATOM 823 N N . PHE A 1 111 ? 0.270 6.279 -16.102 1.00 82.06 111 PHE A N 1
ATOM 824 C CA . PHE A 1 111 ? -0.765 5.309 -15.736 1.00 82.06 111 PHE A CA 1
ATOM 825 C C . PHE A 1 111 ? -0.328 4.354 -14.619 1.00 82.06 111 PHE A C 1
ATOM 827 O O . PHE A 1 111 ? -1.194 3.842 -13.909 1.00 82.06 111 PHE A O 1
ATOM 834 N N . ALA A 1 112 ? 0.978 4.192 -14.367 1.00 80.19 112 ALA A N 1
ATOM 835 C CA . ALA A 1 112 ? 1.478 3.423 -13.225 1.00 80.19 112 ALA A CA 1
ATOM 836 C C . ALA A 1 112 ? 0.994 3.988 -11.874 1.00 80.19 112 ALA A C 1
ATOM 838 O O . ALA A 1 112 ? 0.847 3.250 -10.904 1.00 80.19 112 ALA A O 1
ATOM 839 N N . TYR A 1 113 ? 0.683 5.288 -11.796 1.00 87.12 113 TYR A N 1
ATOM 840 C CA . TYR A 1 113 ? 0.169 5.905 -10.568 1.00 87.12 113 TYR A CA 1
ATOM 841 C C . TYR A 1 113 ? -1.328 5.683 -10.343 1.00 87.12 113 TYR A C 1
ATOM 843 O O . TYR A 1 113 ? -1.797 5.851 -9.216 1.00 87.12 113 TYR A O 1
ATOM 851 N N . LEU A 1 114 ? -2.094 5.310 -11.376 1.00 87.56 114 LEU A N 1
ATOM 852 C CA . LEU A 1 114 ? -3.539 5.096 -11.247 1.00 87.56 114 LEU A CA 1
ATOM 853 C C . LEU A 1 114 ? -3.838 4.008 -10.210 1.00 87.56 114 LEU A C 1
ATOM 855 O O . LEU A 1 114 ? -4.716 4.175 -9.364 1.00 87.56 114 LEU A O 1
ATOM 859 N N . GLU A 1 115 ? -3.054 2.933 -10.231 1.00 83.56 115 GLU A N 1
ATOM 860 C CA . GLU A 1 115 ? -3.112 1.860 -9.243 1.00 83.56 115 GLU A CA 1
ATOM 861 C C . GLU A 1 115 ? -2.905 2.394 -7.817 1.00 83.56 115 GLU A C 1
ATOM 863 O O . GLU A 1 115 ? -3.712 2.123 -6.922 1.00 83.56 115 GLU A O 1
ATOM 868 N N . ALA A 1 116 ? -1.867 3.209 -7.607 1.00 88.75 116 ALA A N 1
ATOM 869 C CA . ALA A 1 116 ? -1.558 3.770 -6.297 1.00 88.75 116 ALA A CA 1
ATOM 870 C C . ALA A 1 116 ? -2.717 4.607 -5.740 1.00 88.75 116 ALA A C 1
ATOM 872 O O . ALA A 1 116 ? -3.045 4.507 -4.551 1.00 88.75 116 ALA A O 1
ATOM 873 N N . PHE A 1 117 ? -3.398 5.373 -6.596 1.00 92.19 117 PHE A N 1
ATOM 874 C CA . PHE A 1 117 ? -4.608 6.096 -6.211 1.00 92.19 117 PHE A CA 1
ATOM 875 C C . PHE A 1 117 ? -5.754 5.154 -5.828 1.00 92.19 117 PHE A C 1
ATOM 877 O O . PHE A 1 117 ? -6.387 5.366 -4.791 1.00 92.19 117 PHE A O 1
ATOM 884 N N . LEU A 1 118 ? -6.006 4.104 -6.615 1.00 91.62 118 LEU A N 1
ATOM 885 C CA . LEU A 1 118 ? -7.086 3.147 -6.357 1.00 91.62 118 LEU A CA 1
ATOM 886 C C . LEU A 1 118 ? -6.882 2.385 -5.040 1.00 91.62 118 LEU A C 1
ATOM 888 O O . LEU A 1 118 ? -7.805 2.313 -4.225 1.00 91.62 118 LEU A O 1
ATOM 892 N N . PHE A 1 119 ? -5.674 1.883 -4.774 1.00 91.12 119 PHE A N 1
ATOM 893 C CA . PHE A 1 119 ? -5.362 1.218 -3.505 1.00 91.12 119 PHE A CA 1
ATOM 894 C C . PHE A 1 119 ? -5.451 2.168 -2.317 1.00 91.12 119 PHE A C 1
ATOM 896 O O . PHE A 1 119 ? -6.045 1.823 -1.294 1.00 91.12 119 PHE A O 1
ATOM 903 N N . THR A 1 120 ? -4.917 3.383 -2.451 1.00 94.12 120 THR A N 1
ATOM 904 C CA . THR A 1 120 ? -5.007 4.394 -1.390 1.00 94.12 120 THR A CA 1
ATOM 905 C C . THR A 1 120 ? -6.467 4.709 -1.066 1.00 94.12 120 THR A C 1
ATOM 907 O O . THR A 1 120 ? -6.839 4.761 0.109 1.00 94.12 120 THR A O 1
ATOM 910 N N . ALA A 1 121 ? -7.321 4.843 -2.085 1.00 95.69 121 ALA A N 1
ATOM 911 C CA . ALA A 1 121 ? -8.755 5.038 -1.906 1.00 95.69 121 ALA A CA 1
ATOM 912 C C . ALA A 1 121 ? -9.421 3.838 -1.211 1.00 95.69 121 ALA A C 1
ATOM 914 O O . ALA A 1 121 ? -10.217 4.031 -0.288 1.00 95.69 121 ALA A O 1
ATOM 915 N N . ALA A 1 122 ? -9.067 2.605 -1.585 1.00 95.25 122 ALA A N 1
ATOM 916 C CA . ALA A 1 122 ? -9.585 1.392 -0.953 1.00 95.25 122 ALA A CA 1
ATOM 917 C C . ALA A 1 122 ? -9.197 1.297 0.534 1.00 95.25 122 ALA A C 1
ATOM 919 O O . ALA A 1 122 ? -10.050 1.033 1.389 1.00 95.25 122 ALA A O 1
ATOM 920 N N . PHE A 1 123 ? -7.935 1.576 0.874 1.00 95.56 123 PHE A N 1
ATOM 921 C CA . PHE A 1 123 ? -7.469 1.603 2.262 1.00 95.56 123 PHE A CA 1
ATOM 922 C C . PHE A 1 123 ? -8.134 2.726 3.061 1.00 95.56 123 PHE A C 1
ATOM 924 O O . PHE A 1 123 ? -8.607 2.486 4.174 1.00 95.56 123 PHE A O 1
ATOM 931 N N . ALA A 1 124 ? -8.266 3.923 2.485 1.00 95.56 124 ALA A N 1
ATOM 932 C CA . ALA A 1 124 ? -8.956 5.041 3.123 1.00 95.56 124 ALA A CA 1
ATOM 933 C C . ALA A 1 124 ? -10.433 4.722 3.397 1.00 95.56 124 ALA A C 1
ATOM 935 O O . ALA A 1 124 ? -10.927 4.979 4.499 1.00 95.56 124 ALA A O 1
ATOM 936 N N . ALA A 1 125 ? -11.129 4.098 2.442 1.00 96.25 125 ALA A N 1
ATOM 937 C CA . ALA A 1 125 ? -12.506 3.649 2.615 1.00 96.25 125 ALA A CA 1
ATOM 938 C C . ALA A 1 125 ? -12.624 2.618 3.748 1.00 96.25 125 ALA A C 1
ATOM 940 O O . ALA A 1 125 ? -13.481 2.752 4.626 1.00 96.25 125 ALA A O 1
ATOM 941 N N . ALA A 1 126 ? -11.734 1.626 3.793 1.00 95.19 126 ALA A N 1
ATOM 942 C CA . ALA A 1 126 ? -11.701 0.638 4.867 1.00 95.19 126 ALA A CA 1
ATOM 943 C C . ALA A 1 126 ? -11.417 1.260 6.238 1.00 95.19 126 ALA A C 1
ATOM 945 O O . ALA A 1 126 ? -12.111 0.952 7.213 1.00 95.19 126 ALA A O 1
ATOM 946 N N . ALA A 1 127 ? -10.449 2.172 6.321 1.00 94.88 127 ALA A N 1
ATOM 947 C CA . ALA A 1 127 ? -10.136 2.887 7.548 1.00 94.88 127 ALA A CA 1
ATOM 948 C C . ALA A 1 127 ? -11.337 3.716 8.024 1.00 94.88 127 ALA A C 1
ATOM 950 O O . ALA A 1 127 ? -11.713 3.638 9.197 1.00 94.88 127 ALA A O 1
ATOM 951 N N . PHE A 1 128 ? -11.993 4.445 7.121 1.00 95.06 128 PHE A N 1
ATOM 952 C CA . PHE A 1 128 ? -13.190 5.224 7.426 1.00 95.06 128 PHE A CA 1
ATOM 953 C C . PHE A 1 128 ? -14.339 4.344 7.937 1.00 95.06 128 PHE A C 1
ATOM 955 O O . PHE A 1 128 ? -14.938 4.639 8.977 1.00 95.06 128 PHE A O 1
ATOM 962 N N . LEU A 1 129 ? -14.621 3.228 7.258 1.00 95.00 129 LEU A N 1
ATOM 963 C CA . LEU A 1 129 ? -15.659 2.277 7.662 1.00 95.00 129 LEU A CA 1
ATOM 964 C C . LEU A 1 129 ? -15.365 1.657 9.034 1.00 95.00 129 LEU A C 1
ATOM 966 O O . LEU A 1 129 ? -16.271 1.547 9.868 1.00 95.00 129 LEU A O 1
ATOM 970 N N . GLY A 1 130 ? -14.108 1.289 9.295 1.00 92.88 130 GLY A N 1
ATOM 971 C CA . GLY A 1 130 ? -13.669 0.758 10.586 1.00 92.88 130 GLY A CA 1
ATOM 972 C C . GLY A 1 130 ? -13.884 1.765 11.714 1.00 92.88 130 GLY A C 1
ATOM 973 O O . GLY A 1 130 ? -14.493 1.443 12.738 1.00 92.88 130 GLY A O 1
ATOM 974 N N . TRP A 1 131 ? -13.481 3.015 11.489 1.00 92.31 131 TRP A N 1
ATOM 975 C CA . TRP A 1 131 ? -13.648 4.105 12.445 1.00 92.31 131 TRP A CA 1
ATOM 976 C C . TRP A 1 131 ? -15.120 4.422 12.733 1.00 92.31 131 TRP A C 1
ATOM 978 O O . TRP A 1 131 ? -15.504 4.540 13.900 1.00 92.31 131 TRP A O 1
ATOM 988 N N . ARG A 1 132 ? -15.982 4.493 11.705 1.00 92.25 132 ARG A N 1
ATOM 989 C CA . ARG A 1 132 ? -17.429 4.700 11.909 1.00 92.25 132 ARG A CA 1
ATOM 990 C C . ARG A 1 132 ? -18.051 3.588 12.749 1.00 92.25 132 ARG A C 1
ATOM 992 O O . ARG A 1 132 ? -18.828 3.877 13.655 1.00 92.25 132 ARG A O 1
ATOM 999 N N . ARG A 1 133 ? -17.687 2.326 12.495 1.00 88.94 133 ARG A N 1
ATOM 1000 C CA . ARG A 1 133 ? -18.173 1.164 13.264 1.00 88.94 133 ARG A CA 1
ATOM 1001 C C . ARG A 1 133 ? -17.724 1.189 14.726 1.00 88.94 133 ARG A C 1
ATOM 1003 O O . ARG A 1 133 ? -18.432 0.639 15.564 1.00 88.94 133 ARG A O 1
ATOM 1010 N N . LYS A 1 134 ? -16.575 1.803 15.037 1.00 84.31 134 LYS A N 1
ATOM 1011 C CA . LYS A 1 134 ? -16.116 2.020 16.418 1.00 84.31 134 LYS A CA 1
ATOM 1012 C C . LYS A 1 134 ? -17.012 3.011 17.160 1.00 84.31 134 LYS A C 1
ATOM 1014 O O . LYS A 1 134 ? -17.362 2.748 18.297 1.00 84.31 134 LYS A O 1
ATOM 1019 N N . LYS A 1 135 ? -17.387 4.120 16.513 1.00 81.44 135 LYS A N 1
ATOM 1020 C CA . LYS A 1 135 ? -18.227 5.174 17.112 1.00 81.44 135 LYS A CA 1
ATOM 1021 C C . LYS A 1 135 ? -19.679 4.761 17.372 1.00 81.44 135 LYS A C 1
ATOM 1023 O O . LYS A 1 135 ? -20.351 5.415 18.152 1.00 81.44 135 LYS A O 1
ATOM 1028 N N . ALA A 1 136 ? -20.171 3.733 16.684 1.00 79.69 136 ALA A N 1
ATOM 1029 C CA . ALA A 1 136 ? -21.543 3.243 16.823 1.00 79.69 136 ALA A CA 1
ATOM 1030 C C . ALA A 1 136 ? -21.738 2.236 17.980 1.00 79.69 136 ALA A C 1
ATOM 1032 O O . ALA A 1 136 ? -22.813 1.652 18.091 1.00 79.69 136 ALA A O 1
ATOM 1033 N N . ARG A 1 137 ? -20.698 1.977 18.781 1.00 64.56 137 ARG A N 1
ATOM 1034 C CA . ARG A 1 137 ? -20.715 1.116 19.971 1.00 64.56 137 ARG A CA 1
ATOM 1035 C C . ARG A 1 137 ? -20.456 1.956 21.207 1.00 64.56 137 ARG A C 1
ATOM 1037 O O . ARG A 1 137 ? -21.025 1.590 22.252 1.00 64.56 137 ARG A O 1
#

Foldseek 3Di:
DDPPPDPDPPVVLVVLLVVLLCLLLVLLVVQLVPFPAWDDPDPPDTDGRQTPVVSLVVLLVSLVSLLQSLLVPVVSSVVSLVSSLVSQVVSLVVSLVSCVVVVHDPPCSVVSCVSSVVSSVSSVVSSVNSNVNNVVD

Organism: NCBI:txid2593070